Protein AF-Q3ABH9-F1 (afdb_monomer)

pLDDT: mean 71.71, std 17.4, range [35.56, 92.81]

Solvent-accessible surface area (backbone atoms only — not comparable to full-atom values): 7771 Å² total; per-residue (Å²): 144,70,66,67,69,53,47,53,49,52,50,47,52,60,65,62,46,85,65,63,82,55,58,74,84,69,87,65,59,73,66,57,55,52,53,52,19,50,51,41,14,66,69,66,74,42,55,60,69,55,21,46,50,24,62,64,67,59,48,64,87,87,68,69,80,77,79,84,77,52,72,66,60,52,51,50,55,47,43,41,40,73,73,68,64,48,51,57,59,58,54,13,61,78,71,74,48,53,42,66,62,51,52,53,50,51,51,51,50,54,55,54,52,52,52,56,49,55,61,55,63,75,66,59,82,70,85,79,129

Foldseek 3Di:
DPLPVVLVVVVVVVVVPPPPQQPVPPDDDPVVLQVQLVVCCVSVVHDSVLSSVCSRRVADRVDDDPPPQDVVNLVVLVCCCPVVVDQLVVNCVVVVHDSVV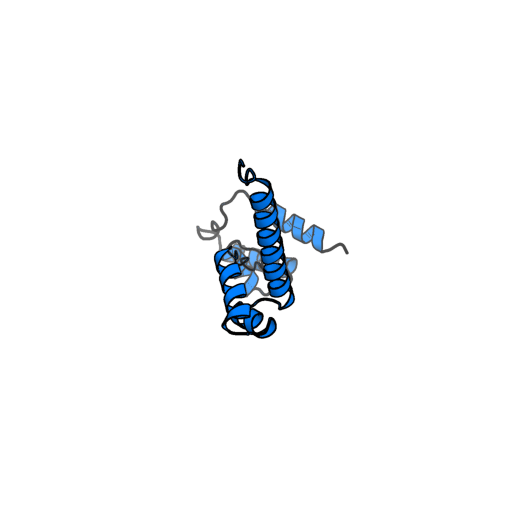NVVSNVVVVVVVVVVVVVVVVPDDPDDD

Sequence (129 aa):
MAKAGLIDKCFDCIKADRRPRGAYHMGTDPLMENYLALAVSILANASPELAFEYLDKGKPIGWRKRKDITEEDVLDMVKLKNEHRLTYKQIAEIYGMSKDAIRHRIQRYSKRIWRRQDDKAAGQPGPTA

Structure (mmCIF, N/CA/C/O backbone):
data_AF-Q3ABH9-F1
#
_entry.id   AF-Q3ABH9-F1
#
loop_
_atom_site.group_PDB
_atom_site.id
_atom_site.type_symbol
_atom_site.label_atom_id
_atom_site.label_alt_id
_atom_site.label_comp_id
_atom_site.label_asym_id
_atom_site.label_entity_id
_atom_site.label_seq_id
_atom_site.pdbx_PDB_ins_code
_atom_site.Cartn_x
_atom_site.Cartn_y
_atom_site.Cartn_z
_atom_site.occupancy
_atom_site.B_iso_or_equiv
_atom_site.auth_seq_id
_atom_site.auth_comp_id
_atom_site.auth_asym_id
_atom_site.auth_atom_id
_atom_site.pdbx_PDB_model_num
ATOM 1 N N . MET A 1 1 ? 22.950 16.766 -3.065 1.00 38.12 1 MET A N 1
ATOM 2 C CA . MET A 1 1 ? 21.519 16.480 -3.309 1.00 38.12 1 MET A CA 1
ATOM 3 C C . MET A 1 1 ? 21.089 16.945 -4.710 1.00 38.12 1 MET A C 1
ATOM 5 O O . MET A 1 1 ? 20.229 17.801 -4.827 1.00 38.12 1 MET A O 1
ATOM 9 N N . ALA A 1 2 ? 21.689 16.408 -5.783 1.00 38.66 2 ALA A N 1
ATOM 10 C CA . ALA A 1 2 ? 21.443 16.877 -7.162 1.00 38.66 2 ALA A CA 1
ATOM 11 C C . ALA A 1 2 ? 20.998 15.773 -8.148 1.00 38.66 2 ALA A C 1
ATOM 13 O O . ALA A 1 2 ? 20.676 16.071 -9.291 1.00 38.66 2 ALA A O 1
ATOM 14 N N . LYS A 1 3 ? 20.956 14.498 -7.723 1.00 37.31 3 LYS A N 1
ATOM 15 C CA . LYS A 1 3 ? 20.619 13.363 -8.605 1.00 37.31 3 LYS A CA 1
ATOM 16 C C . LYS A 1 3 ? 19.111 13.145 -8.801 1.00 37.31 3 LYS A C 1
ATOM 18 O O . LYS A 1 3 ? 18.716 12.702 -9.869 1.00 37.31 3 LYS A O 1
ATOM 23 N N . ALA A 1 4 ? 18.275 13.500 -7.820 1.00 40.72 4 ALA A N 1
ATOM 24 C CA . ALA A 1 4 ? 16.825 13.279 -7.898 1.00 40.72 4 ALA A CA 1
ATOM 25 C C . ALA A 1 4 ? 16.162 14.102 -9.022 1.00 40.72 4 ALA A C 1
ATOM 27 O O . ALA A 1 4 ? 15.422 13.561 -9.833 1.00 40.72 4 ALA A O 1
ATOM 28 N N . GLY A 1 5 ? 16.527 15.382 -9.157 1.00 35.56 5 GLY A N 1
ATOM 29 C CA . GLY A 1 5 ? 15.900 16.281 -10.135 1.00 35.56 5 GLY A CA 1
ATOM 30 C C . GLY A 1 5 ? 16.276 16.034 -11.602 1.00 35.56 5 GLY A C 1
ATOM 31 O O . GLY A 1 5 ? 15.575 16.517 -12.486 1.00 35.56 5 GLY A O 1
ATOM 32 N N . LEU A 1 6 ? 17.366 15.309 -11.886 1.00 42.41 6 LEU A N 1
ATOM 33 C CA . LEU A 1 6 ? 17.730 14.935 -13.260 1.00 42.41 6 LEU A CA 1
ATOM 34 C C . LEU A 1 6 ? 16.961 13.684 -13.708 1.00 42.41 6 LEU A C 1
ATOM 36 O O . LEU A 1 6 ? 16.484 13.621 -14.836 1.00 42.41 6 LEU A O 1
ATOM 40 N N . ILE A 1 7 ? 16.800 12.730 -12.787 1.00 49.38 7 ILE A N 1
ATOM 41 C CA . ILE A 1 7 ? 16.022 11.506 -12.988 1.00 49.38 7 ILE A CA 1
ATOM 42 C C . ILE A 1 7 ? 14.553 11.868 -13.224 1.00 49.38 7 ILE A C 1
ATOM 44 O O . ILE A 1 7 ? 13.979 11.419 -14.211 1.00 49.38 7 ILE A O 1
ATOM 48 N N . ASP A 1 8 ? 13.982 12.763 -12.411 1.00 45.62 8 ASP A N 1
ATOM 49 C CA . ASP A 1 8 ? 12.601 13.232 -12.582 1.00 45.62 8 ASP A CA 1
ATOM 50 C C . ASP A 1 8 ? 12.384 13.936 -13.931 1.00 45.62 8 ASP A C 1
ATOM 52 O O . ASP A 1 8 ? 11.386 13.678 -14.596 1.00 45.62 8 ASP A O 1
ATOM 56 N N . LYS A 1 9 ? 13.350 14.739 -14.405 1.00 46.22 9 LYS A N 1
ATOM 57 C CA . LYS A 1 9 ? 13.288 15.379 -15.732 1.00 46.22 9 LYS A CA 1
ATOM 58 C C . LYS A 1 9 ? 13.392 14.381 -16.883 1.00 46.22 9 LYS A C 1
ATOM 60 O O . LYS A 1 9 ? 12.687 14.534 -17.874 1.00 46.22 9 LYS A O 1
ATOM 65 N N . CYS A 1 10 ? 14.233 13.353 -16.770 1.00 47.84 10 CYS A N 1
ATOM 66 C CA . CYS A 1 10 ? 14.288 12.274 -17.759 1.00 47.84 10 CYS A CA 1
ATOM 67 C C . CYS A 1 10 ? 12.993 11.448 -17.758 1.00 47.84 10 CYS A C 1
ATOM 69 O O . CYS A 1 10 ? 12.470 11.145 -18.828 1.00 47.84 10 CYS A O 1
ATOM 71 N N . PHE A 1 11 ? 12.428 11.151 -16.582 1.00 51.16 11 PHE A N 1
ATOM 72 C CA . PHE A 1 11 ? 11.110 10.526 -16.463 1.00 51.16 11 PHE A CA 1
ATOM 73 C C . PHE A 1 11 ? 10.008 11.404 -17.050 1.00 51.16 11 PHE A C 1
ATOM 75 O O . PHE A 1 11 ? 9.104 10.879 -17.690 1.00 51.16 11 PHE A O 1
ATOM 82 N N . ASP A 1 12 ? 10.073 12.720 -16.867 1.00 49.50 12 ASP A N 1
ATOM 83 C CA . ASP A 1 12 ? 9.099 13.650 -17.425 1.00 49.50 12 ASP A CA 1
ATOM 84 C C . ASP A 1 12 ? 9.264 13.822 -18.939 1.00 49.50 12 ASP A C 1
ATOM 86 O O . ASP A 1 12 ? 8.254 13.924 -19.621 1.00 49.50 12 ASP A O 1
ATOM 90 N N . CYS A 1 13 ? 10.477 13.733 -19.498 1.00 45.09 13 CYS A N 1
ATOM 91 C CA . CYS A 1 13 ? 10.692 13.635 -20.948 1.00 45.09 13 CYS A CA 1
ATOM 92 C C . CYS A 1 13 ? 10.148 12.319 -21.529 1.00 45.09 13 CYS A C 1
ATOM 94 O O . CYS A 1 13 ? 9.513 12.338 -22.579 1.00 45.09 13 CYS A O 1
ATOM 96 N N . ILE A 1 14 ? 10.325 11.190 -20.830 1.00 53.75 14 ILE A N 1
ATOM 97 C CA . ILE A 1 14 ? 9.724 9.899 -21.212 1.00 53.75 14 ILE A CA 1
ATOM 98 C C . ILE A 1 14 ? 8.190 9.952 -21.089 1.00 53.75 14 ILE A C 1
ATOM 100 O O . ILE A 1 14 ? 7.487 9.407 -21.930 1.00 53.75 14 ILE A O 1
ATOM 104 N N . LYS A 1 15 ? 7.640 10.637 -20.076 1.00 48.56 15 LYS A N 1
ATOM 105 C CA . LYS A 1 15 ? 6.188 10.876 -19.942 1.00 48.56 15 LYS A CA 1
ATOM 106 C C . LYS A 1 15 ? 5.643 11.898 -20.946 1.00 48.56 15 LYS A C 1
ATOM 108 O O . LYS A 1 15 ? 4.447 11.862 -21.225 1.00 48.56 15 LYS A O 1
ATOM 113 N N . ALA A 1 16 ? 6.469 12.843 -21.403 1.00 45.31 16 ALA A N 1
ATOM 114 C CA . ALA A 1 16 ? 6.115 13.865 -22.385 1.00 45.31 16 ALA A CA 1
ATOM 115 C C . ALA A 1 16 ? 6.109 13.313 -23.815 1.00 45.31 16 ALA A C 1
ATOM 117 O O . ALA A 1 16 ? 5.490 13.930 -24.687 1.00 45.31 16 ALA A O 1
ATOM 118 N N . ASP A 1 17 ? 6.727 12.147 -24.051 1.00 44.78 17 ASP A N 1
ATOM 119 C CA . ASP A 1 17 ? 6.447 11.360 -25.245 1.00 44.78 17 ASP A CA 1
ATOM 120 C C . ASP A 1 17 ? 4.957 10.983 -25.217 1.00 44.78 17 ASP A C 1
ATOM 122 O O . ASP A 1 17 ? 4.495 10.184 -24.404 1.00 44.78 17 ASP A O 1
ATOM 126 N N . ARG A 1 18 ? 4.164 11.619 -26.088 1.00 47.81 18 ARG A N 1
ATOM 127 C CA . ARG A 1 18 ? 2.709 11.409 -26.207 1.00 47.81 18 ARG A CA 1
ATOM 128 C C . ARG A 1 18 ? 2.354 10.043 -26.808 1.00 47.81 18 ARG A C 1
ATOM 130 O O . ARG A 1 18 ? 1.195 9.817 -27.158 1.00 47.81 18 ARG A O 1
ATOM 137 N N . ARG A 1 19 ? 3.322 9.137 -26.962 1.00 49.69 19 ARG A N 1
ATOM 138 C CA . ARG A 1 19 ? 3.058 7.774 -27.412 1.00 49.69 19 ARG A CA 1
ATOM 139 C C . ARG A 1 19 ? 2.361 6.978 -26.302 1.00 49.69 19 ARG A C 1
ATOM 141 O O . 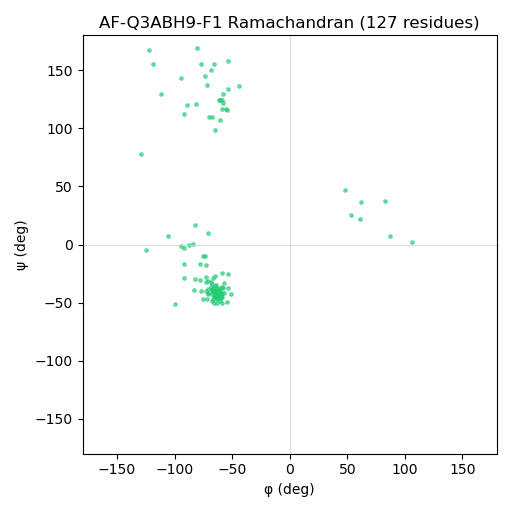ARG A 1 19 ? 2.709 7.116 -25.129 1.00 49.69 19 ARG A O 1
ATOM 148 N N . PRO A 1 20 ? 1.336 6.177 -26.637 1.00 42.72 20 PRO A N 1
ATOM 149 C CA . PRO A 1 20 ? 0.590 5.433 -25.635 1.00 42.72 20 PRO A CA 1
ATOM 150 C C . PRO A 1 20 ? 1.533 4.526 -24.836 1.00 42.72 20 PRO A C 1
ATOM 152 O O . PRO A 1 20 ? 2.326 3.777 -25.403 1.00 42.72 20 PRO A O 1
ATOM 155 N N . ARG A 1 21 ? 1.452 4.596 -23.502 1.00 49.31 21 ARG A N 1
ATOM 156 C CA . ARG A 1 21 ? 2.185 3.689 -22.608 1.00 49.31 21 ARG A CA 1
ATOM 157 C C . ARG A 1 21 ? 1.752 2.253 -22.927 1.00 49.31 21 ARG A C 1
ATOM 159 O O . ARG A 1 21 ? 0.571 1.945 -22.793 1.00 49.31 21 ARG A O 1
ATOM 166 N N . GLY A 1 22 ? 2.693 1.428 -23.390 1.00 46.75 22 GLY A N 1
ATOM 167 C CA . GLY A 1 22 ? 2.439 0.089 -23.945 1.00 46.75 22 GLY A CA 1
ATOM 168 C C . GLY A 1 22 ? 2.568 -0.026 -25.474 1.00 46.75 22 GLY A C 1
ATOM 169 O O . GLY A 1 22 ? 2.351 -1.103 -26.016 1.00 46.75 22 GLY A O 1
ATOM 170 N N . ALA A 1 23 ? 2.934 1.045 -26.190 1.00 46.38 23 ALA A N 1
ATOM 171 C CA . ALA A 1 23 ? 3.061 1.040 -27.654 1.00 46.38 23 ALA A CA 1
ATOM 172 C C . ALA A 1 23 ? 4.403 0.518 -28.204 1.00 46.38 23 ALA A C 1
ATOM 174 O O . ALA A 1 23 ? 4.577 0.492 -29.419 1.00 46.38 23 ALA A O 1
ATOM 175 N N . TYR A 1 24 ? 5.347 0.100 -27.355 1.00 52.16 24 TYR A N 1
ATOM 176 C CA . TYR A 1 24 ? 6.594 -0.521 -27.828 1.00 52.16 24 TYR A CA 1
ATOM 177 C C . TYR A 1 24 ? 6.387 -1.968 -28.305 1.00 52.16 24 TYR A C 1
ATOM 179 O O . TYR A 1 24 ? 7.237 -2.512 -28.989 1.00 52.16 24 TYR A O 1
ATOM 187 N N . HIS A 1 25 ? 5.212 -2.562 -28.063 1.00 48.25 25 HIS A N 1
ATOM 188 C CA . HIS A 1 25 ? 4.880 -3.902 -28.559 1.00 48.25 25 HIS A CA 1
ATOM 189 C C . HIS A 1 25 ? 4.373 -3.940 -30.018 1.00 48.25 25 HIS A C 1
ATOM 191 O O . HIS A 1 25 ? 3.768 -4.916 -30.449 1.00 48.25 25 HIS A O 1
ATOM 197 N N . MET A 1 26 ? 4.589 -2.886 -30.808 1.00 47.25 26 MET A N 1
ATOM 198 C CA . MET A 1 26 ? 4.241 -2.875 -32.233 1.00 47.25 26 MET A CA 1
ATOM 199 C C . MET A 1 26 ? 5.447 -2.421 -33.061 1.00 47.25 26 MET A C 1
ATOM 201 O O . MET A 1 26 ? 5.517 -1.282 -33.512 1.00 47.25 26 MET A O 1
ATOM 205 N N . GLY A 1 27 ? 6.397 -3.341 -33.260 1.00 53.09 27 GLY A N 1
ATOM 206 C CA . GLY A 1 27 ? 7.356 -3.281 -34.368 1.00 53.09 27 GLY A CA 1
ATOM 207 C C . GLY A 1 27 ? 8.588 -2.391 -34.184 1.00 53.09 27 GLY A C 1
ATOM 208 O O . GLY A 1 27 ? 9.012 -1.768 -35.154 1.00 53.09 27 GLY A O 1
ATOM 209 N N . THR A 1 28 ? 9.181 -2.322 -32.991 1.00 55.69 28 THR A N 1
ATOM 210 C CA . THR A 1 28 ? 10.530 -1.750 -32.821 1.00 55.69 28 THR A CA 1
ATOM 211 C C . THR A 1 28 ? 11.609 -2.827 -32.847 1.00 55.69 28 THR A C 1
ATOM 213 O O . THR A 1 28 ? 11.406 -3.928 -32.345 1.00 55.69 28 THR A O 1
ATOM 216 N N . ASP A 1 29 ? 12.761 -2.507 -33.443 1.00 67.69 29 ASP A N 1
ATOM 217 C CA . ASP A 1 29 ? 13.923 -3.396 -33.483 1.00 67.69 29 ASP A CA 1
ATOM 218 C C . ASP A 1 29 ? 14.306 -3.856 -32.060 1.00 67.69 29 ASP A C 1
ATOM 220 O O . ASP A 1 29 ? 14.457 -2.998 -31.182 1.00 67.69 29 ASP A O 1
ATOM 224 N N . PRO A 1 30 ? 14.566 -5.159 -31.820 1.00 73.75 30 PRO A N 1
ATOM 225 C CA . PRO A 1 30 ? 14.981 -5.685 -30.507 1.00 73.75 30 PRO A CA 1
ATOM 226 C C . PRO A 1 30 ? 16.199 -4.957 -29.919 1.00 73.75 30 PRO A C 1
ATOM 228 O O . PRO A 1 30 ? 16.417 -4.892 -28.710 1.00 73.75 30 PRO A O 1
ATOM 231 N N . LEU A 1 31 ? 17.014 -4.375 -30.799 1.00 79.69 31 LEU A N 1
ATOM 232 C CA . LEU A 1 31 ? 18.170 -3.574 -30.438 1.00 79.69 31 LEU A CA 1
ATOM 233 C C . LEU A 1 31 ? 17.777 -2.276 -29.711 1.00 79.69 31 LEU A C 1
ATOM 235 O O . LEU A 1 31 ? 18.435 -1.896 -28.745 1.00 79.69 31 LEU A O 1
ATOM 239 N N . MET A 1 32 ? 16.701 -1.613 -30.143 1.00 79.69 32 MET A N 1
ATOM 240 C CA . MET A 1 32 ? 16.206 -0.386 -29.516 1.00 79.69 32 MET A CA 1
ATOM 241 C C . MET A 1 32 ? 15.715 -0.659 -28.092 1.00 79.69 32 MET A C 1
ATOM 243 O O . MET A 1 32 ? 16.037 0.097 -27.178 1.00 79.69 32 MET A O 1
ATOM 247 N N . GLU A 1 33 ? 14.994 -1.762 -27.886 1.00 78.06 33 GLU A N 1
ATOM 248 C CA . GLU A 1 33 ? 14.515 -2.181 -26.564 1.00 78.06 33 GLU A CA 1
ATOM 249 C C . GLU A 1 33 ? 15.679 -2.423 -25.598 1.00 78.06 33 GLU A C 1
ATOM 251 O O . GLU A 1 33 ? 15.651 -1.940 -24.468 1.00 78.06 33 GLU A O 1
ATOM 256 N N . ASN A 1 34 ? 16.751 -3.065 -26.069 1.00 86.00 34 ASN A N 1
ATOM 257 C CA . ASN A 1 34 ? 17.960 -3.287 -25.276 1.00 86.00 34 ASN A CA 1
ATOM 258 C C . ASN A 1 34 ? 18.661 -1.975 -24.888 1.00 86.00 34 ASN A C 1
ATOM 260 O O . ASN A 1 34 ? 19.076 -1.814 -23.738 1.00 86.00 34 ASN A O 1
ATOM 264 N N . TYR A 1 35 ? 18.779 -1.017 -25.815 1.00 86.81 35 TYR A N 1
ATOM 265 C CA . TYR A 1 35 ? 19.365 0.295 -25.514 1.00 86.81 35 TYR A CA 1
ATOM 266 C C . TYR A 1 35 ? 18.504 1.107 -24.541 1.00 86.81 35 TYR A C 1
ATOM 268 O O . TYR A 1 35 ? 19.042 1.756 -23.641 1.00 86.81 35 TYR A O 1
ATOM 276 N N . LEU A 1 36 ? 17.177 1.050 -24.682 1.00 82.31 36 LEU A N 1
ATOM 277 C CA . LEU A 1 36 ? 16.245 1.692 -23.756 1.00 82.31 36 LEU A CA 1
ATOM 278 C C . LEU A 1 36 ? 16.311 1.052 -22.366 1.00 82.31 36 LEU A C 1
ATOM 280 O O . LEU A 1 36 ? 16.386 1.776 -21.374 1.00 82.31 36 LEU A O 1
ATOM 284 N N . ALA A 1 37 ? 16.348 -0.279 -22.282 1.00 85.12 37 ALA A N 1
ATOM 285 C CA . ALA A 1 37 ? 16.479 -0.998 -21.020 1.00 85.12 37 ALA A CA 1
ATOM 286 C C . ALA A 1 37 ? 17.799 -0.643 -20.326 1.00 85.12 37 ALA A C 1
ATOM 288 O O . ALA A 1 37 ? 17.802 -0.314 -19.142 1.00 85.12 37 ALA A O 1
ATOM 289 N N . LEU A 1 38 ? 18.905 -0.588 -21.077 1.00 85.31 38 LEU A N 1
ATOM 290 C CA . LEU A 1 38 ? 20.204 -0.155 -20.562 1.00 85.31 38 LEU A CA 1
ATOM 291 C C . LEU A 1 38 ? 20.163 1.284 -20.027 1.00 85.31 38 LEU A C 1
ATOM 293 O O . LEU A 1 38 ? 20.648 1.548 -18.924 1.00 85.31 38 LEU A O 1
ATOM 297 N N . ALA A 1 39 ? 19.565 2.216 -20.773 1.00 84.25 39 ALA A N 1
ATOM 298 C CA . ALA A 1 39 ? 19.418 3.600 -20.331 1.00 84.25 39 ALA A CA 1
ATOM 299 C C . ALA A 1 39 ? 18.592 3.694 -19.038 1.00 84.25 39 ALA A C 1
ATOM 301 O O . ALA A 1 39 ? 18.984 4.393 -18.102 1.00 84.25 39 ALA A O 1
ATOM 302 N N . VAL A 1 40 ? 17.486 2.949 -18.947 1.00 82.44 40 VAL A N 1
ATOM 303 C CA . VAL A 1 40 ? 16.647 2.878 -17.742 1.00 82.44 40 VAL A CA 1
ATOM 304 C C . VAL A 1 40 ? 17.417 2.267 -16.569 1.00 82.44 40 VAL A C 1
ATOM 306 O O . VAL A 1 40 ? 17.369 2.826 -15.476 1.00 82.44 40 VAL A O 1
ATOM 309 N N . SER A 1 41 ? 18.179 1.190 -16.772 1.00 83.62 41 SER A N 1
ATOM 310 C CA . SER A 1 41 ? 19.010 0.576 -15.728 1.00 83.62 41 SER A CA 1
ATOM 311 C C . SER A 1 41 ? 20.049 1.541 -15.163 1.00 83.62 41 SER A C 1
ATOM 313 O O . SER A 1 41 ? 20.195 1.633 -13.944 1.00 83.62 41 SER A O 1
ATOM 315 N N . ILE A 1 42 ? 20.727 2.306 -16.024 1.00 84.06 42 ILE A N 1
ATOM 316 C CA . ILE A 1 42 ? 21.727 3.301 -15.607 1.00 84.06 42 ILE A CA 1
ATOM 317 C C . ILE A 1 42 ? 21.063 4.454 -14.846 1.00 84.06 42 ILE A C 1
ATOM 319 O O . ILE A 1 42 ? 21.540 4.859 -13.785 1.00 84.06 42 ILE A O 1
ATOM 323 N N . LEU A 1 43 ? 19.957 4.988 -15.369 1.00 81.75 43 LEU A N 1
ATOM 324 C CA . LEU A 1 43 ? 19.292 6.159 -14.795 1.00 81.75 43 LEU A CA 1
ATOM 325 C C . LEU A 1 43 ? 18.549 5.839 -13.492 1.00 81.75 43 LEU A C 1
ATOM 327 O O . LEU A 1 43 ? 18.581 6.636 -12.555 1.00 81.75 43 LEU A O 1
ATOM 331 N N . ALA A 1 44 ? 17.891 4.682 -13.419 1.00 73.25 44 ALA A N 1
ATOM 332 C CA . ALA A 1 44 ? 17.114 4.247 -12.260 1.00 73.25 44 ALA A CA 1
ATOM 333 C C . ALA A 1 44 ? 17.930 3.414 -11.258 1.00 73.25 44 ALA A C 1
ATOM 335 O O . ALA A 1 44 ? 17.397 3.046 -10.211 1.00 73.25 44 ALA A O 1
ATOM 336 N N . ASN A 1 45 ? 19.201 3.117 -11.563 1.00 78.38 45 ASN A N 1
ATOM 337 C CA . ASN A 1 45 ? 20.049 2.199 -10.798 1.00 78.38 45 ASN A CA 1
ATOM 338 C C . ASN A 1 45 ? 19.320 0.874 -10.492 1.00 78.38 45 ASN A C 1
ATOM 340 O O . ASN A 1 45 ? 19.270 0.415 -9.348 1.00 78.38 45 ASN A O 1
ATOM 344 N N . ALA A 1 46 ? 18.690 0.315 -11.524 1.00 76.50 46 ALA A N 1
ATOM 345 C CA . ALA A 1 46 ? 17.848 -0.872 -11.457 1.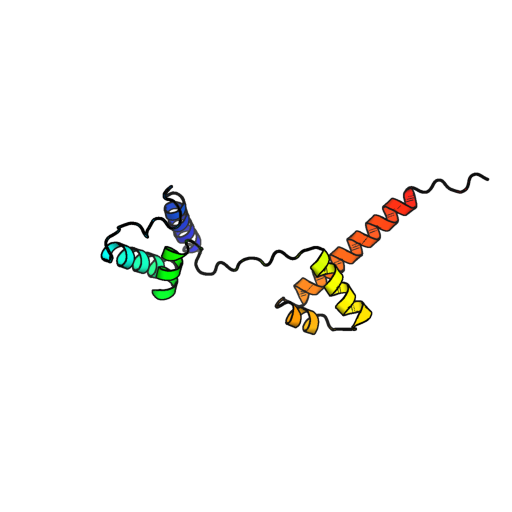00 76.50 46 ALA A CA 1
ATOM 346 C C . ALA A 1 46 ? 18.429 -1.987 -12.330 1.00 76.50 46 ALA A C 1
ATOM 348 O O . ALA A 1 46 ? 19.149 -1.718 -13.294 1.00 76.50 46 ALA A O 1
ATOM 349 N N . SER A 1 47 ? 18.110 -3.240 -12.006 1.00 84.94 47 SER A N 1
ATOM 350 C CA . SER A 1 47 ? 18.570 -4.374 -12.806 1.00 84.94 47 SER A CA 1
ATOM 351 C C . SER A 1 47 ? 17.947 -4.352 -14.215 1.00 84.94 47 SER A C 1
ATOM 353 O O . SER A 1 47 ? 16.881 -3.750 -14.397 1.00 84.94 47 SER A O 1
ATOM 355 N N . PRO A 1 48 ? 18.591 -4.968 -15.222 1.00 80.81 48 PRO A N 1
ATOM 356 C CA . PRO A 1 48 ? 18.049 -5.044 -16.579 1.00 80.81 48 PRO A CA 1
ATOM 357 C C . PRO A 1 48 ? 16.634 -5.629 -16.619 1.00 80.81 48 PRO A C 1
ATOM 359 O O . PRO A 1 48 ? 15.781 -5.128 -17.341 1.00 80.81 48 PRO A O 1
ATOM 362 N N . GLU A 1 49 ? 16.340 -6.621 -15.779 1.00 83.25 49 GLU A N 1
ATOM 363 C CA . GLU A 1 49 ? 15.026 -7.270 -15.699 1.00 83.25 49 GLU A CA 1
ATOM 364 C C . GLU A 1 49 ? 13.936 -6.287 -15.250 1.00 83.25 49 GLU A C 1
ATOM 366 O O . GLU A 1 49 ? 12.852 -6.253 -15.830 1.00 83.25 49 GLU A O 1
ATOM 371 N N . LEU A 1 50 ? 14.237 -5.434 -14.262 1.00 80.12 50 LEU A N 1
ATOM 372 C CA . LEU A 1 50 ? 13.329 -4.374 -13.811 1.00 80.12 50 LEU A CA 1
ATOM 373 C C . LEU A 1 50 ? 13.145 -3.280 -14.869 1.00 80.12 50 LEU A C 1
ATOM 375 O O . LEU A 1 50 ? 12.079 -2.667 -14.941 1.00 80.12 50 LEU A O 1
ATOM 379 N N . ALA A 1 51 ? 14.175 -3.015 -15.674 1.00 82.06 51 ALA A N 1
ATOM 380 C CA . ALA A 1 51 ? 14.103 -2.061 -16.772 1.00 82.06 51 ALA A CA 1
ATOM 381 C C . ALA A 1 51 ? 13.228 -2.581 -17.923 1.00 82.06 51 ALA A C 1
ATOM 383 O O . ALA A 1 51 ? 12.382 -1.835 -18.414 1.00 82.06 51 ALA A O 1
ATOM 384 N N . PHE A 1 52 ? 13.356 -3.857 -18.297 1.00 82.88 52 PHE A N 1
ATOM 385 C CA . PHE A 1 52 ? 12.453 -4.497 -19.259 1.00 82.88 52 PHE A CA 1
ATOM 386 C C . PHE A 1 52 ? 11.012 -4.523 -18.741 1.00 82.88 52 PHE A C 1
ATOM 388 O O . PHE A 1 52 ? 10.101 -4.075 -19.429 1.00 82.88 52 PHE A O 1
ATOM 395 N N . GLU A 1 53 ? 10.804 -4.913 -17.480 1.00 81.75 53 GLU A N 1
ATOM 396 C CA . GLU A 1 53 ? 9.476 -4.894 -16.860 1.00 81.75 53 GLU A CA 1
ATOM 397 C C . GLU A 1 53 ? 8.855 -3.482 -16.851 1.00 81.75 53 GLU A C 1
ATOM 399 O O . GLU A 1 53 ? 7.644 -3.320 -17.032 1.00 81.75 53 GLU A O 1
ATOM 404 N N . TYR A 1 54 ? 9.676 -2.446 -16.650 1.00 78.94 54 TYR A N 1
ATOM 405 C CA . TYR A 1 54 ? 9.254 -1.049 -16.727 1.00 78.94 54 TYR A CA 1
ATOM 406 C C . TYR A 1 54 ? 8.800 -0.660 -18.138 1.00 78.94 54 TYR A C 1
ATOM 408 O O . TYR A 1 54 ? 7.756 -0.015 -18.277 1.00 78.94 54 TYR A O 1
ATOM 416 N N . LEU A 1 55 ? 9.561 -1.047 -19.165 1.00 78.50 55 LEU A N 1
ATOM 417 C CA . LEU A 1 55 ? 9.235 -0.778 -20.567 1.00 78.50 55 LEU A CA 1
ATOM 418 C C . LEU A 1 55 ? 7.947 -1.497 -20.993 1.00 78.50 55 LEU A C 1
ATOM 420 O O . LEU A 1 55 ? 7.094 -0.873 -21.627 1.00 78.50 55 LEU A O 1
ATOM 424 N N . ASP A 1 56 ? 7.752 -2.739 -20.545 1.00 77.25 56 ASP A N 1
ATOM 425 C CA . ASP A 1 56 ? 6.550 -3.534 -20.817 1.00 77.25 56 ASP A CA 1
ATOM 426 C C . ASP A 1 56 ? 5.303 -2.967 -20.127 1.00 77.25 56 ASP A C 1
ATOM 428 O O . ASP A 1 56 ? 4.235 -2.824 -20.725 1.00 77.25 56 ASP A O 1
ATOM 432 N N . LYS A 1 57 ? 5.409 -2.655 -18.828 1.00 71.81 57 LYS A N 1
ATOM 433 C CA . LYS A 1 57 ? 4.248 -2.296 -17.993 1.00 71.81 57 LYS A CA 1
ATOM 434 C C . LYS A 1 57 ? 3.970 -0.795 -17.950 1.00 71.81 57 LYS A C 1
ATOM 436 O O . LYS A 1 57 ? 2.896 -0.399 -17.489 1.00 71.81 57 LYS A O 1
ATOM 441 N N . GLY A 1 58 ? 4.927 0.047 -18.346 1.00 69.62 58 GLY A N 1
ATOM 442 C CA . GLY A 1 58 ? 4.833 1.511 -18.307 1.00 69.62 58 GLY A CA 1
ATOM 443 C C . GLY A 1 58 ? 4.634 2.099 -16.901 1.00 69.62 58 GLY A C 1
ATOM 444 O O . GLY A 1 58 ? 4.095 3.203 -16.756 1.00 69.62 58 GLY A O 1
ATOM 445 N N . LYS A 1 59 ? 5.002 1.354 -15.849 1.00 65.69 59 LYS A N 1
ATOM 446 C CA . LYS A 1 59 ? 4.811 1.726 -14.436 1.00 65.69 59 LYS A CA 1
ATOM 447 C C . LYS A 1 59 ? 6.162 1.988 -13.784 1.00 65.69 59 LYS A C 1
ATOM 449 O O . LYS A 1 59 ? 6.984 1.089 -13.861 1.00 65.69 59 LYS A O 1
ATOM 454 N N . PRO A 1 60 ? 6.371 3.129 -13.090 1.00 65.19 60 PRO A N 1
ATOM 455 C CA . PRO A 1 60 ? 7.630 3.466 -12.415 1.00 65.19 60 PRO A CA 1
ATOM 456 C C . PRO A 1 60 ? 8.232 2.301 -11.634 1.00 65.19 60 PRO A C 1
ATOM 458 O O . PRO A 1 60 ? 7.520 1.604 -10.910 1.00 65.19 60 PRO A O 1
ATOM 461 N N . ILE A 1 61 ? 9.549 2.124 -11.751 1.00 61.31 61 ILE A N 1
ATOM 462 C CA . ILE A 1 61 ? 10.299 1.146 -10.959 1.00 61.31 61 ILE A CA 1
ATOM 463 C C . ILE A 1 61 ? 10.079 1.481 -9.477 1.00 61.31 61 ILE A C 1
ATOM 465 O O . ILE A 1 61 ? 10.309 2.608 -9.040 1.00 61.31 61 ILE A O 1
ATOM 469 N N . GLY A 1 62 ? 9.549 0.523 -8.712 1.00 59.53 62 GLY A N 1
ATOM 470 C CA . GLY A 1 62 ? 9.157 0.730 -7.313 1.00 59.53 62 GLY A CA 1
ATOM 471 C C . GLY A 1 62 ? 7.736 1.273 -7.097 1.00 59.53 62 GLY A C 1
ATOM 472 O O . GLY A 1 62 ? 7.360 1.556 -5.956 1.00 59.53 62 GLY A O 1
ATOM 473 N N . TRP A 1 63 ? 6.909 1.385 -8.144 1.00 52.25 63 TRP A N 1
ATOM 474 C CA . TRP A 1 63 ? 5.496 1.739 -8.012 1.00 52.25 63 TRP A CA 1
ATOM 475 C C . TRP A 1 63 ? 4.737 0.647 -7.251 1.00 52.25 63 TRP A C 1
ATOM 477 O O . TRP A 1 63 ? 4.317 -0.370 -7.803 1.00 52.25 63 TRP A O 1
ATOM 487 N N . ARG A 1 64 ? 4.520 0.870 -5.954 1.00 58.06 64 ARG A N 1
ATOM 488 C CA . ARG A 1 64 ? 3.545 0.099 -5.185 1.00 58.06 64 ARG A CA 1
ATOM 489 C C . ARG A 1 64 ? 2.166 0.683 -5.454 1.00 58.06 64 ARG A C 1
ATOM 491 O O . ARG A 1 64 ? 1.925 1.854 -5.152 1.00 58.06 64 ARG A O 1
ATOM 498 N N . LYS A 1 65 ? 1.250 -0.136 -5.982 1.00 58.53 65 LYS A N 1
ATOM 499 C CA . LYS A 1 65 ? -0.175 0.213 -6.017 1.00 58.53 65 LYS A CA 1
ATOM 500 C C . LYS A 1 65 ? -0.578 0.529 -4.578 1.00 58.53 65 LYS A C 1
ATOM 502 O O . LYS A 1 65 ? -0.469 -0.333 -3.704 1.00 58.53 65 LYS A O 1
ATOM 507 N N . ARG A 1 66 ? -0.972 1.776 -4.307 1.00 60.81 66 ARG A N 1
ATOM 508 C CA . ARG A 1 66 ? -1.552 2.100 -3.004 1.00 60.81 66 ARG A CA 1
ATOM 509 C C . ARG A 1 66 ? -2.802 1.234 -2.879 1.00 60.81 66 ARG A C 1
ATOM 511 O O . ARG A 1 66 ? -3.625 1.218 -3.789 1.00 60.81 66 ARG A O 1
ATOM 518 N N . LYS A 1 67 ? -2.891 0.443 -1.810 1.00 67.19 67 LYS A N 1
ATOM 519 C CA . LYS A 1 67 ? -4.140 -0.237 -1.479 1.00 67.19 67 LYS A CA 1
ATOM 520 C C . LYS A 1 67 ? -5.089 0.864 -1.021 1.00 67.19 67 LYS A C 1
ATOM 522 O O . LYS A 1 67 ? -4.834 1.485 0.013 1.00 67.19 67 LYS A O 1
ATOM 527 N N . ASP A 1 68 ? -6.099 1.154 -1.830 1.00 74.06 68 ASP A N 1
ATOM 528 C CA . ASP A 1 68 ? -7.162 2.071 -1.444 1.00 74.06 68 ASP A CA 1
ATOM 529 C C . ASP A 1 68 ? -7.945 1.388 -0.323 1.00 74.06 68 ASP A C 1
ATOM 531 O O . ASP A 1 68 ? -8.547 0.336 -0.517 1.00 74.06 68 ASP A O 1
ATOM 535 N N . ILE A 1 69 ? -7.805 1.925 0.888 1.00 79.56 69 ILE A N 1
ATOM 536 C CA . ILE A 1 69 ? -8.463 1.408 2.087 1.00 79.56 69 ILE A CA 1
ATOM 537 C C . ILE A 1 69 ? -9.802 2.118 2.181 1.00 79.56 69 ILE A C 1
ATOM 539 O O . ILE A 1 69 ? -9.849 3.349 2.262 1.00 79.56 69 ILE A O 1
ATOM 543 N N . THR A 1 70 ? -10.864 1.330 2.154 1.00 86.69 70 THR A N 1
ATOM 544 C CA . THR A 1 70 ? -12.246 1.796 2.219 1.00 86.69 70 THR A CA 1
ATOM 545 C C . THR A 1 70 ? -12.654 2.103 3.660 1.00 86.69 70 THR A C 1
ATOM 547 O O . THR A 1 70 ? -11.940 1.797 4.619 1.00 86.69 70 THR A O 1
ATOM 550 N N . GLU A 1 71 ? -13.812 2.738 3.848 1.00 83.44 71 GLU A N 1
ATOM 551 C CA . GLU A 1 71 ? -14.352 2.937 5.198 1.00 83.44 71 GLU A CA 1
ATOM 552 C C . GLU A 1 71 ? -14.767 1.615 5.863 1.00 83.44 71 GLU A C 1
ATOM 554 O O . GLU A 1 71 ? -14.675 1.495 7.085 1.00 83.44 71 GLU A O 1
ATOM 559 N N . GLU A 1 72 ? -15.157 0.618 5.067 1.00 86.44 72 GLU A N 1
ATOM 560 C CA . GLU A 1 72 ? -15.502 -0.739 5.510 1.00 86.44 72 GLU A CA 1
ATOM 561 C C . GLU A 1 72 ? -14.287 -1.440 6.128 1.00 86.44 72 GLU A C 1
ATOM 563 O O . GLU A 1 72 ? -14.371 -1.955 7.242 1.00 86.44 72 GLU A O 1
ATOM 568 N N . ASP A 1 73 ? -13.117 -1.323 5.494 1.00 87.19 73 ASP A N 1
ATOM 569 C CA . ASP A 1 73 ? -11.858 -1.829 6.053 1.00 87.19 73 ASP A CA 1
ATOM 570 C C . ASP A 1 73 ? -11.553 -1.205 7.429 1.00 87.19 73 ASP A C 1
ATOM 572 O O . ASP A 1 73 ? -11.026 -1.857 8.332 1.00 87.19 73 ASP A O 1
ATOM 576 N N . VAL A 1 74 ? -11.874 0.081 7.617 1.00 89.06 74 VAL A N 1
ATOM 577 C CA . VAL A 1 74 ? -11.663 0.772 8.899 1.00 89.06 74 VAL A CA 1
ATOM 578 C C . VAL A 1 74 ? -12.650 0.283 9.959 1.00 89.06 74 VAL A C 1
ATOM 580 O O . VAL A 1 74 ? -12.258 0.129 11.118 1.00 89.06 74 VAL A O 1
ATOM 583 N N . LEU A 1 75 ? -13.903 0.013 9.585 1.00 90.06 75 LEU A N 1
ATOM 584 C CA . LEU A 1 75 ? -14.896 -0.590 10.477 1.00 90.06 75 LEU A CA 1
ATOM 585 C C . LEU A 1 75 ? -14.438 -1.964 10.961 1.00 90.06 75 LEU A C 1
ATOM 587 O O . LEU A 1 75 ? -14.480 -2.237 12.161 1.00 90.06 75 LEU A O 1
ATOM 591 N N . ASP A 1 76 ? -13.929 -2.794 10.061 1.00 91.62 76 ASP A N 1
ATOM 592 C CA . ASP A 1 76 ? -13.458 -4.125 10.421 1.00 91.62 76 ASP A CA 1
ATOM 593 C C . ASP A 1 76 ? -12.204 -4.072 11.305 1.00 91.62 76 ASP A C 1
ATOM 595 O O . ASP A 1 76 ? -12.102 -4.834 12.266 1.00 91.62 76 ASP A O 1
ATOM 599 N N . MET A 1 77 ? -11.301 -3.098 11.118 1.00 90.69 77 MET A N 1
ATOM 600 C CA . MET A 1 77 ? -10.205 -2.847 12.074 1.00 90.69 77 MET A CA 1
ATOM 601 C C . MET A 1 77 ? -10.717 -2.512 13.484 1.00 90.69 77 MET A C 1
ATOM 603 O O . MET A 1 77 ? -10.105 -2.916 14.477 1.00 90.69 77 MET A O 1
ATOM 607 N N . VAL A 1 78 ? -11.827 -1.773 13.591 1.00 89.12 78 VAL A N 1
ATOM 608 C CA . VAL A 1 78 ? -12.454 -1.437 14.879 1.00 89.12 78 VAL A CA 1
ATOM 609 C C . VAL A 1 78 ? -13.104 -2.672 15.506 1.00 89.12 78 VAL A C 1
ATOM 611 O O . VAL A 1 78 ? -12.917 -2.895 16.702 1.00 89.12 78 VAL A O 1
ATOM 614 N N . LYS A 1 79 ? -13.791 -3.514 14.724 1.00 91.12 79 LYS A N 1
ATOM 615 C CA . LYS A 1 79 ? -14.363 -4.782 15.212 1.00 91.12 79 LYS A CA 1
ATOM 616 C C . LYS A 1 79 ? -13.281 -5.744 15.689 1.00 91.12 79 LYS A C 1
ATOM 618 O O . LYS A 1 79 ? -13.338 -6.230 16.811 1.00 91.12 79 LYS A O 1
ATOM 623 N N . LEU A 1 80 ? -12.211 -5.933 14.917 1.00 90.25 80 LEU A N 1
ATOM 624 C CA . LEU A 1 80 ? -11.064 -6.758 15.321 1.00 90.25 80 LEU A CA 1
ATOM 625 C C . LEU A 1 80 ? -10.437 -6.276 16.638 1.00 90.25 80 LEU A C 1
ATOM 627 O O . LEU A 1 80 ? -9.965 -7.076 17.449 1.00 90.25 80 LEU A O 1
ATOM 631 N N . LYS A 1 81 ? -10.466 -4.962 16.882 1.00 87.31 81 LYS A N 1
ATOM 632 C CA . LYS A 1 81 ? -9.983 -4.372 18.128 1.00 87.31 81 LYS A CA 1
ATOM 633 C C . LYS A 1 81 ? -10.944 -4.595 19.301 1.00 87.31 81 LYS A C 1
ATOM 635 O O . LYS A 1 81 ? -10.499 -4.949 20.395 1.00 87.31 81 LYS A O 1
ATOM 640 N N . ASN A 1 82 ? -12.233 -4.354 19.087 1.00 86.12 82 ASN A N 1
ATOM 641 C CA . ASN A 1 82 ? -13.239 -4.283 20.146 1.00 86.12 82 ASN A CA 1
ATOM 642 C C . ASN A 1 82 ? -13.938 -5.615 20.430 1.00 86.12 82 ASN A C 1
ATOM 644 O O . ASN A 1 82 ? -14.353 -5.837 21.559 1.00 86.12 82 ASN A O 1
ATOM 648 N N . GLU A 1 83 ? -14.059 -6.498 19.452 1.00 89.19 83 GLU A N 1
ATOM 649 C CA . GLU A 1 83 ? -14.733 -7.793 19.591 1.00 89.19 83 GLU A CA 1
ATOM 650 C C . GLU A 1 83 ? -13.692 -8.893 19.800 1.00 89.19 83 GLU A C 1
ATOM 652 O O . GLU A 1 83 ? -13.719 -9.597 20.804 1.00 89.19 83 GLU A O 1
ATOM 657 N N . HIS A 1 84 ? -12.680 -8.953 18.930 1.00 84.56 84 HIS A N 1
ATOM 658 C CA . HIS A 1 84 ? -11.638 -9.985 18.981 1.00 84.56 84 HIS A CA 1
ATOM 659 C C . HIS A 1 84 ? -10.445 -9.640 19.887 1.00 84.56 84 HIS A C 1
ATOM 661 O O . HIS A 1 84 ? -9.514 -10.435 20.005 1.00 84.56 84 HIS A O 1
ATOM 667 N N . ARG A 1 85 ? -10.446 -8.457 20.526 1.00 89.81 85 ARG A N 1
ATOM 668 C CA . ARG A 1 85 ? -9.393 -7.982 21.453 1.00 89.81 85 ARG A CA 1
ATOM 669 C C . ARG A 1 85 ? -7.972 -8.037 20.867 1.00 89.81 85 ARG A C 1
ATOM 671 O O . ARG A 1 85 ? -6.993 -8.070 21.614 1.00 89.81 85 ARG A O 1
ATOM 678 N N . LEU A 1 86 ? -7.833 -7.979 19.542 1.00 90.19 86 LEU A N 1
ATOM 679 C CA . LEU A 1 86 ? -6.531 -8.067 18.890 1.00 90.19 86 LEU A CA 1
ATOM 680 C C . LEU A 1 86 ? -5.671 -6.830 19.179 1.00 90.19 86 LEU A C 1
ATOM 682 O O . LEU A 1 86 ? -6.132 -5.694 19.380 1.00 90.19 86 LEU A O 1
ATOM 686 N N . THR A 1 87 ? -4.361 -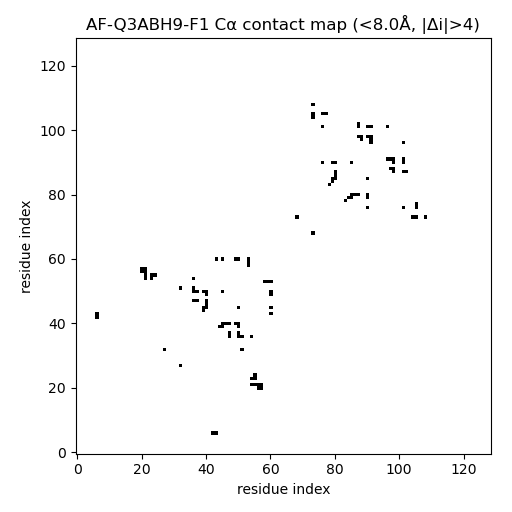7.044 19.200 1.00 91.94 87 THR A N 1
ATOM 687 C CA . THR A 1 87 ? -3.402 -5.948 19.318 1.00 91.94 87 THR A CA 1
ATOM 688 C C . THR A 1 87 ? -3.256 -5.218 17.985 1.00 91.94 87 THR A C 1
ATOM 690 O O . THR A 1 87 ? -3.440 -5.786 16.911 1.00 91.94 87 THR A O 1
ATOM 693 N N . TYR A 1 88 ? -2.845 -3.947 18.032 1.00 91.56 88 TYR A N 1
ATOM 694 C CA . TYR A 1 88 ? -2.567 -3.186 16.807 1.00 91.56 88 TYR A CA 1
ATOM 695 C C . TYR A 1 88 ? -1.477 -3.835 15.943 1.00 91.56 88 TYR A C 1
ATOM 697 O O . TYR A 1 88 ? -1.452 -3.601 14.742 1.00 91.56 88 TYR A O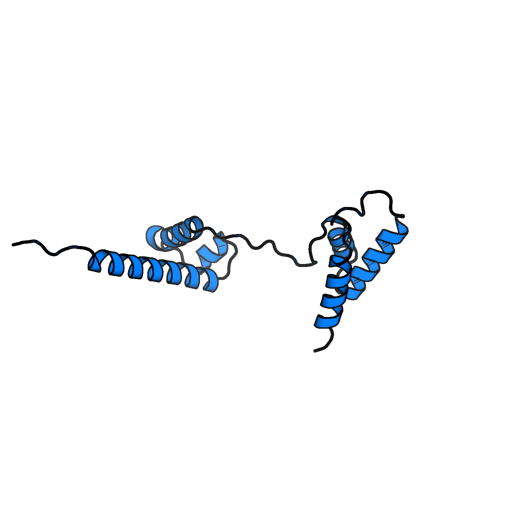 1
ATOM 705 N N . LYS A 1 89 ? -0.589 -4.636 16.551 1.00 91.31 89 LYS A N 1
ATOM 706 C CA . LYS A 1 89 ? 0.457 -5.384 15.848 1.00 91.31 89 LYS A CA 1
ATOM 707 C C . LYS A 1 89 ? -0.135 -6.548 15.042 1.00 91.31 89 LYS A C 1
ATOM 709 O O . LYS A 1 89 ? 0.155 -6.658 13.863 1.00 91.31 89 LYS A O 1
ATOM 714 N N . GLN A 1 90 ? -1.027 -7.332 15.641 1.00 90.31 90 GLN A N 1
ATOM 715 C CA . GLN A 1 90 ?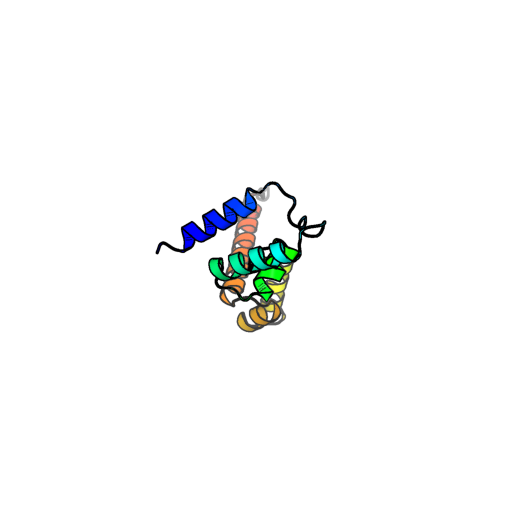 -1.701 -8.439 14.950 1.00 90.31 90 GLN A CA 1
ATOM 716 C C . GLN A 1 90 ? -2.617 -7.938 13.827 1.00 90.31 90 GLN A C 1
ATOM 718 O O . GLN A 1 90 ? -2.622 -8.485 12.732 1.00 90.31 90 GLN A O 1
ATOM 723 N N . ILE A 1 91 ? -3.347 -6.842 14.059 1.00 90.94 91 ILE A N 1
ATOM 724 C CA . ILE A 1 91 ? -4.172 -6.219 13.011 1.00 90.94 91 ILE A CA 1
ATOM 725 C C . ILE A 1 91 ? -3.283 -5.690 11.872 1.00 90.94 91 ILE A C 1
ATOM 727 O O . ILE A 1 91 ? -3.619 -5.826 10.700 1.00 90.94 91 ILE A O 1
ATOM 731 N N . ALA A 1 92 ? -2.124 -5.116 12.200 1.00 89.81 92 ALA A N 1
ATOM 732 C CA . ALA A 1 92 ? -1.137 -4.693 11.212 1.00 89.81 92 ALA A CA 1
ATOM 733 C C . ALA A 1 92 ? -0.618 -5.861 10.356 1.00 89.81 92 ALA A C 1
ATOM 735 O O . ALA A 1 92 ? -0.494 -5.696 9.146 1.00 89.81 92 ALA A O 1
ATOM 736 N N . GLU A 1 93 ? -0.375 -7.029 10.953 1.00 90.81 93 GLU A N 1
ATOM 737 C CA . GLU A 1 93 ? 0.043 -8.241 10.236 1.00 90.81 93 GLU A CA 1
ATOM 738 C C . GLU A 1 93 ? -1.048 -8.739 9.275 1.00 90.81 93 GLU A C 1
ATOM 740 O O . GLU A 1 93 ? -0.755 -8.968 8.105 1.00 90.81 93 GLU A O 1
ATOM 745 N N . ILE A 1 94 ? -2.312 -8.794 9.716 1.00 89.31 94 ILE A N 1
ATOM 746 C CA . ILE A 1 94 ? -3.457 -9.213 8.881 1.00 89.31 94 ILE A CA 1
ATOM 747 C C . ILE A 1 94 ? -3.606 -8.320 7.640 1.00 89.31 94 ILE A C 1
ATOM 749 O O . ILE A 1 94 ? -3.861 -8.804 6.539 1.00 89.31 94 ILE A O 1
ATOM 753 N N . TYR A 1 95 ? -3.436 -7.006 7.803 1.00 86.56 95 TYR A N 1
ATOM 754 C CA . TYR A 1 95 ? -3.619 -6.045 6.714 1.00 86.56 95 TYR A CA 1
ATOM 755 C C . TYR A 1 95 ? -2.320 -5.676 5.975 1.00 86.56 95 TYR A C 1
ATOM 757 O O . TYR A 1 95 ? -2.369 -4.882 5.032 1.00 86.56 95 TYR A O 1
ATOM 765 N N . GLY A 1 96 ? -1.164 -6.210 6.386 1.00 86.56 96 GLY A N 1
ATOM 766 C CA . GLY A 1 96 ? 0.144 -5.884 5.807 1.00 86.56 96 GLY A CA 1
ATOM 767 C C . GLY A 1 96 ? 0.543 -4.410 5.966 1.00 86.56 96 GLY A C 1
ATOM 768 O O . GLY A 1 96 ? 1.110 -3.810 5.053 1.00 86.56 96 GLY A O 1
ATOM 769 N N . MET A 1 97 ? 0.204 -3.791 7.099 1.00 86.94 97 MET A N 1
ATOM 770 C CA . MET A 1 97 ? 0.409 -2.362 7.360 1.00 86.94 97 MET A CA 1
ATOM 771 C C . MET A 1 97 ? 1.271 -2.107 8.593 1.00 86.94 97 MET A C 1
ATOM 773 O O . MET A 1 97 ? 1.495 -2.992 9.407 1.00 86.94 97 MET A O 1
ATOM 777 N N . SER A 1 98 ? 1.734 -0.867 8.774 1.00 89.81 98 SER A N 1
ATOM 778 C CA . SER A 1 98 ? 2.382 -0.488 10.030 1.00 89.81 98 SER A CA 1
ATOM 779 C C . SER A 1 98 ? 1.359 -0.347 11.160 1.00 89.81 98 SER A C 1
ATOM 781 O O . SER A 1 98 ? 0.236 0.137 10.971 1.00 89.81 98 SER A O 1
ATOM 783 N N . LYS A 1 99 ? 1.780 -0.721 12.372 1.00 92.50 99 LYS A N 1
ATOM 784 C CA . LYS A 1 99 ? 1.008 -0.556 13.613 1.00 92.50 99 LYS A CA 1
ATOM 785 C C . LYS A 1 99 ? 0.492 0.878 13.780 1.00 92.50 99 LYS A C 1
ATOM 787 O O . LYS A 1 99 ? -0.663 1.085 14.152 1.00 92.50 99 LYS A O 1
ATOM 792 N N . ASP A 1 100 ? 1.333 1.867 13.484 1.00 91.44 100 ASP A N 1
ATOM 793 C CA . ASP A 1 100 ? 0.982 3.283 13.619 1.00 91.44 100 ASP A CA 1
ATOM 794 C C . ASP A 1 100 ? -0.071 3.717 12.598 1.00 91.44 100 ASP A C 1
ATOM 796 O O . ASP A 1 100 ? -0.992 4.463 12.938 1.00 91.44 100 ASP A O 1
ATOM 800 N N . ALA A 1 101 ? -0.019 3.185 11.372 1.00 89.56 101 ALA A N 1
ATOM 801 C CA . ALA A 1 101 ? -1.038 3.458 10.367 1.00 89.56 101 ALA A CA 1
ATOM 802 C C . ALA A 1 101 ? -2.417 2.931 10.803 1.00 89.56 101 ALA A C 1
ATOM 804 O O . ALA A 1 101 ? -3.425 3.614 10.611 1.00 89.56 101 ALA A O 1
ATOM 805 N N . ILE A 1 102 ? -2.480 1.754 11.436 1.00 91.50 102 ILE A N 1
ATOM 806 C CA . ILE A 1 102 ? -3.720 1.226 12.030 1.00 91.50 102 ILE A CA 1
ATOM 807 C C . ILE A 1 102 ? -4.214 2.141 13.158 1.00 91.50 102 ILE A C 1
ATOM 809 O O . ILE A 1 102 ? -5.372 2.567 13.150 1.00 91.50 102 ILE A O 1
ATOM 813 N N . ARG A 1 103 ? -3.330 2.500 14.100 1.00 92.81 103 ARG A N 1
ATOM 814 C CA . ARG A 1 103 ? -3.664 3.368 15.241 1.00 92.81 103 ARG A CA 1
ATOM 815 C C . ARG A 1 103 ? -4.280 4.691 14.784 1.00 92.81 103 ARG A C 1
ATOM 817 O O . ARG A 1 103 ? -5.328 5.086 15.294 1.00 92.81 103 ARG A O 1
ATOM 824 N N . HIS A 1 104 ? -3.652 5.368 13.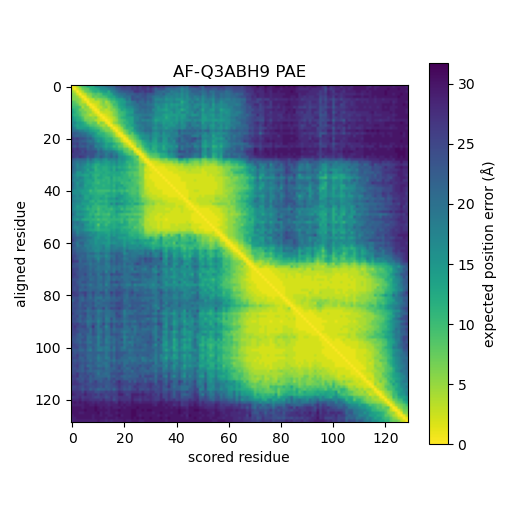824 1.00 92.25 104 HIS A N 1
ATOM 825 C CA . HIS A 1 104 ? -4.140 6.654 13.331 1.00 92.25 104 HIS A CA 1
ATOM 826 C C . HIS A 1 104 ? -5.495 6.544 12.622 1.00 92.25 104 HIS A C 1
ATOM 828 O O . HIS A 1 104 ? -6.316 7.450 12.767 1.00 92.25 104 HIS A O 1
ATOM 834 N N . ARG A 1 105 ? -5.763 5.451 11.892 1.00 90.69 105 ARG A N 1
ATOM 835 C CA . ARG A 1 105 ? -7.065 5.237 11.236 1.00 90.69 105 ARG A CA 1
ATOM 836 C C . ARG A 1 105 ? -8.187 5.053 12.247 1.00 90.69 105 ARG A C 1
ATOM 838 O O . ARG A 1 105 ? -9.171 5.786 12.178 1.00 90.69 105 ARG A O 1
ATOM 845 N N . ILE A 1 106 ? -7.997 4.164 13.222 1.00 89.62 106 ILE A N 1
ATOM 846 C CA . ILE A 1 106 ? -8.982 3.929 14.288 1.00 89.62 106 ILE A CA 1
ATOM 847 C C . ILE A 1 106 ? -9.243 5.230 15.057 1.00 89.62 106 ILE A C 1
ATOM 849 O O . ILE A 1 106 ? -10.390 5.623 15.244 1.00 89.62 106 ILE A O 1
ATOM 853 N N . GLN A 1 107 ? -8.188 5.967 15.419 1.00 89.50 107 GLN A N 1
ATOM 854 C CA . GLN A 1 107 ? -8.335 7.230 16.142 1.00 89.50 107 GLN A CA 1
ATOM 855 C C . GLN A 1 107 ? -9.109 8.290 15.339 1.00 89.50 107 GLN A C 1
ATOM 857 O O . GLN A 1 107 ? -9.951 8.995 15.899 1.00 89.50 107 GLN A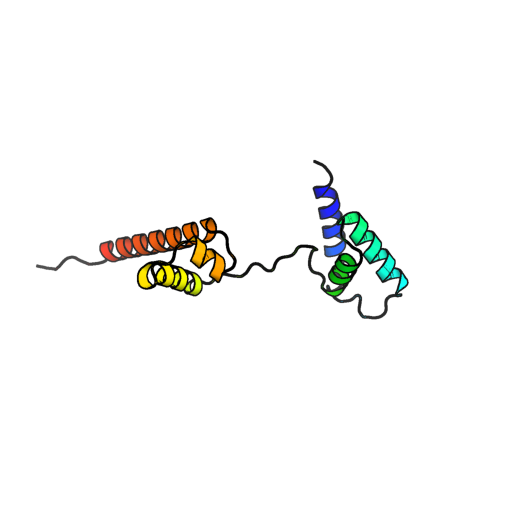 O 1
ATOM 862 N N . ARG A 1 108 ? -8.841 8.427 14.032 1.00 88.06 108 ARG A N 1
ATOM 863 C CA . ARG A 1 108 ? -9.593 9.347 13.159 1.00 88.06 108 ARG A CA 1
ATOM 864 C C . ARG A 1 108 ? -11.057 8.939 13.047 1.00 88.06 108 ARG A C 1
ATOM 866 O O . ARG A 1 108 ? -11.922 9.811 13.095 1.00 88.06 108 ARG A O 1
ATOM 873 N N . TYR A 1 109 ? -11.321 7.640 12.933 1.00 86.62 109 TYR A N 1
ATOM 874 C CA . TYR A 1 109 ? -12.675 7.104 12.883 1.00 86.62 109 TYR A CA 1
ATOM 875 C C . TYR A 1 109 ? -13.455 7.442 14.162 1.00 86.62 109 TYR A C 1
ATOM 877 O O . TYR A 1 109 ? -14.531 8.033 14.080 1.00 86.62 109 TYR A O 1
ATOM 885 N N . SER A 1 110 ? -12.874 7.202 15.343 1.00 82.69 110 SER A N 1
ATOM 886 C CA . SER A 1 110 ? -13.498 7.546 16.629 1.00 82.69 110 SER A CA 1
ATOM 887 C C . SER A 1 110 ? -13.783 9.045 16.765 1.00 82.69 110 SER A C 1
ATOM 889 O O . SER A 1 110 ? -14.885 9.418 17.158 1.00 82.69 110 SER A O 1
ATOM 891 N N . LYS A 1 111 ? -12.840 9.919 16.377 1.00 83.75 111 LYS A N 1
ATOM 892 C CA . LYS A 1 111 ? -13.050 11.382 16.393 1.00 83.75 111 LYS A CA 1
ATOM 893 C C . LYS A 1 111 ? -14.181 11.824 15.462 1.00 83.75 111 LYS A C 1
ATOM 895 O O . LYS A 1 111 ? -14.916 12.751 15.785 1.00 83.75 111 LYS A O 1
ATOM 900 N N . ARG A 1 112 ? -14.313 11.184 14.297 1.00 82.25 112 ARG A N 1
ATOM 901 C CA . ARG A 1 112 ? -15.376 11.480 13.328 1.00 82.25 112 ARG A CA 1
ATOM 902 C C . ARG A 1 112 ? -16.753 11.080 13.856 1.00 82.25 112 ARG A C 1
ATOM 904 O O . ARG A 1 112 ? -17.709 11.815 13.641 1.00 82.25 112 ARG A O 1
ATOM 911 N N . ILE A 1 113 ? -16.841 9.942 14.543 1.00 81.62 113 ILE A N 1
ATOM 912 C CA . ILE A 1 113 ? -18.079 9.478 15.176 1.00 81.62 113 ILE A CA 1
ATOM 913 C C . ILE A 1 113 ? -18.486 10.382 16.341 1.00 81.62 113 ILE A C 1
ATOM 915 O O . ILE A 1 113 ? -19.660 10.722 16.427 1.00 81.62 113 ILE A O 1
ATOM 919 N N . TRP A 1 114 ? -17.538 10.804 17.184 1.00 72.94 114 TRP A N 1
ATOM 920 C CA . TRP A 1 114 ? -17.813 11.734 18.286 1.00 72.94 114 TRP A CA 1
ATOM 921 C C . TRP A 1 114 ? -18.400 13.057 17.773 1.00 72.94 114 TRP A C 1
ATOM 923 O O . TRP A 1 114 ? -19.505 13.413 18.159 1.00 72.94 114 TRP A O 1
ATOM 933 N N . ARG A 1 115 ? -17.756 13.690 16.777 1.00 70.88 115 ARG A N 1
ATOM 934 C CA . ARG A 1 115 ? -18.270 14.940 16.182 1.00 70.88 115 ARG A CA 1
ATOM 935 C C . ARG A 1 115 ? -19.686 14.810 15.613 1.00 70.88 115 ARG A C 1
ATOM 937 O O . ARG A 1 115 ? -20.519 15.669 15.847 1.00 70.88 115 ARG A O 1
ATOM 944 N N . ARG A 1 116 ? -19.988 13.703 14.923 1.00 70.56 116 ARG A N 1
ATOM 945 C CA . ARG A 1 116 ? -21.340 13.457 14.386 1.00 70.56 116 ARG A CA 1
ATOM 946 C C . ARG A 1 116 ? -22.409 13.296 15.471 1.00 70.56 116 ARG A C 1
ATOM 948 O O . ARG A 1 116 ? -23.581 13.504 15.176 1.00 70.56 116 ARG A O 1
ATOM 955 N N . GLN A 1 117 ? -22.043 12.846 16.670 1.00 60.91 117 GLN A N 1
ATOM 956 C CA . GLN A 1 117 ? -22.982 12.733 17.789 1.00 60.91 117 GLN A CA 1
ATOM 957 C C . GLN A 1 117 ? -23.258 14.105 18.410 1.00 60.91 117 GLN A C 1
ATOM 959 O O . GLN A 1 117 ? -24.422 14.405 18.659 1.00 60.91 117 GLN A O 1
ATOM 964 N N . ASP A 1 118 ? -22.236 14.954 18.545 1.00 60.06 118 ASP A N 1
ATOM 965 C CA . ASP A 1 118 ? -22.383 16.337 19.021 1.00 60.06 118 ASP A CA 1
ATOM 966 C C . ASP A 1 118 ? -23.293 17.162 18.089 1.00 60.06 118 ASP A C 1
ATOM 968 O O . ASP A 1 118 ? -24.220 17.831 18.547 1.00 60.06 118 ASP A O 1
ATOM 972 N N . ASP A 1 119 ? -23.112 17.027 16.769 1.00 59.94 119 ASP A N 1
ATOM 973 C CA . ASP A 1 119 ? -23.940 17.710 15.762 1.00 59.94 119 ASP A CA 1
ATOM 974 C C . ASP A 1 119 ? -25.415 17.254 15.802 1.00 59.94 119 ASP A C 1
ATOM 976 O O . ASP A 1 119 ? -26.330 18.042 15.566 1.00 59.94 119 ASP A O 1
ATOM 980 N N . LYS A 1 120 ? -25.669 15.972 16.111 1.00 57.62 120 LYS A N 1
ATOM 981 C CA . LYS A 1 120 ? -27.030 15.420 16.244 1.00 57.62 120 LYS A CA 1
ATOM 982 C C . LYS A 1 120 ? -27.692 15.778 17.576 1.00 57.62 120 LYS A C 1
ATOM 984 O O . LYS A 1 120 ? -28.915 15.896 17.616 1.00 57.62 120 LYS A O 1
ATOM 989 N N . ALA A 1 121 ? -26.914 15.949 18.645 1.00 56.25 121 ALA A N 1
ATOM 990 C CA . ALA A 1 121 ? -27.411 16.369 19.954 1.00 56.25 121 ALA A CA 1
ATOM 991 C C . ALA A 1 121 ? -27.852 17.844 19.963 1.00 56.25 121 ALA A C 1
ATOM 993 O O . ALA A 1 121 ? -28.816 18.186 20.640 1.00 56.25 121 ALA A O 1
ATOM 994 N N . ALA A 1 122 ? -27.222 18.703 19.154 1.00 56.75 122 ALA A N 1
ATOM 995 C CA . ALA A 1 122 ? -27.615 20.107 18.996 1.00 56.75 122 ALA A CA 1
ATOM 996 C C . ALA A 1 122 ? -28.913 20.320 18.181 1.00 56.75 122 ALA A C 1
ATOM 998 O O . ALA A 1 122 ? -29.425 21.435 18.123 1.00 56.75 122 ALA A O 1
ATOM 999 N N . GLY A 1 123 ? -29.444 19.269 17.541 1.00 54.56 123 GLY A N 1
ATOM 1000 C CA . GLY A 1 123 ? -30.604 19.332 16.643 1.00 54.56 123 GLY A CA 1
ATOM 1001 C C . GLY A 1 123 ? -31.917 18.776 17.204 1.00 54.56 123 GLY A C 1
ATOM 1002 O O . GLY A 1 123 ? -32.877 18.656 16.447 1.00 54.56 123 GLY A O 1
ATOM 1003 N N . GLN A 1 124 ? -31.988 18.404 18.486 1.00 50.41 124 GLN A N 1
ATOM 1004 C CA . GLN A 1 124 ? -33.251 17.982 19.103 1.00 50.41 124 GLN A CA 1
ATOM 1005 C C . GLN A 1 124 ? -33.933 19.202 19.741 1.00 50.41 124 GLN A C 1
ATOM 1007 O O . GLN A 1 124 ? -33.396 19.726 20.720 1.00 50.41 124 GLN A O 1
ATOM 1012 N N . PRO A 1 125 ? -35.087 19.689 19.229 1.00 57.41 125 PRO A N 1
ATOM 1013 C CA . PRO A 1 125 ? -35.889 20.634 19.992 1.00 57.41 125 PRO A CA 1
ATOM 1014 C C . PRO A 1 125 ? -36.266 19.947 21.306 1.00 57.41 125 PRO A C 1
ATOM 1016 O O . PRO A 1 125 ? -36.777 18.824 21.301 1.00 57.41 125 PRO A O 1
ATOM 1019 N N . GLY A 1 126 ? -35.928 20.592 22.424 1.00 54.06 126 GLY A N 1
ATOM 1020 C CA . GLY A 1 126 ? -36.260 20.095 23.756 1.00 54.06 126 GLY A CA 1
ATOM 1021 C C . GLY A 1 126 ? -37.763 19.821 23.883 1.00 54.06 126 GLY A C 1
ATOM 1022 O O . GLY A 1 126 ? -38.545 20.375 23.106 1.00 54.06 126 GLY A O 1
ATOM 1023 N N . PRO A 1 127 ? -38.181 18.965 24.831 1.00 53.06 127 PRO A N 1
ATOM 1024 C CA . PRO A 1 127 ? -39.591 18.650 25.008 1.00 53.06 127 PRO A CA 1
ATOM 1025 C C . PRO A 1 127 ? -40.369 19.954 25.217 1.00 53.06 127 PRO A C 1
ATOM 1027 O O . PRO A 1 127 ? -40.120 20.687 26.175 1.00 53.06 127 PRO A O 1
ATOM 1030 N N . THR A 1 128 ? -41.274 20.272 24.291 1.00 58.88 128 THR A N 1
ATOM 1031 C CA . THR A 1 128 ? -42.321 21.264 24.542 1.00 58.88 128 THR A CA 1
ATOM 1032 C C . THR A 1 128 ? -43.159 20.741 25.699 1.00 58.88 128 THR A C 1
ATOM 1034 O O . THR A 1 128 ? -43.589 19.589 25.650 1.00 58.88 128 THR A O 1
ATOM 1037 N N . ALA A 1 129 ? -43.261 21.587 26.724 1.00 50.44 129 ALA A N 1
ATOM 1038 C CA . ALA A 1 129 ? -43.796 21.322 28.056 1.00 50.44 129 ALA A CA 1
ATOM 1039 C C . ALA A 1 129 ? -45.134 20.571 28.088 1.00 50.44 129 ALA A C 1
ATOM 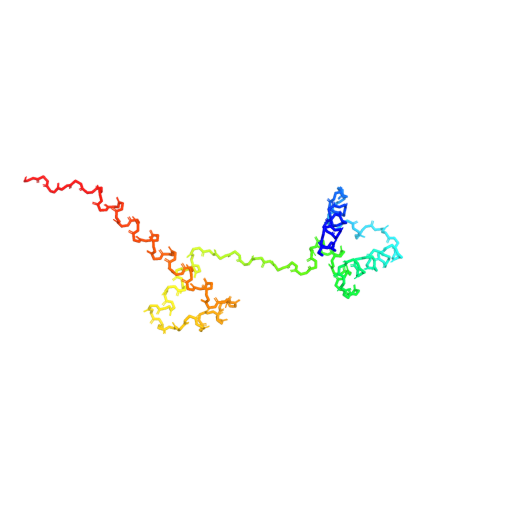1041 O O . ALA A 1 129 ? -45.964 20.795 27.177 1.00 50.44 129 ALA A O 1
#

Organism: Carboxydothermus hydrogenoformans (strain ATCC BAA-161 / DSM 6008 / Z-2901) (NCBI:txid246194)

Radius of gyration: 24.87 Å; Cα contacts (8 Å, |Δi|>4): 64; chains: 1; bounding box: 66×31×62 Å

Mean predicted aligned error: 15.75 Å

Secondary structure (DSSP, 8-state):
--SHHHHHHHHHHHHHS-SPTTGGGTT--HHHHHHHHHHHHHHHT--HHHHHHHHHH---TT-PPP----HHHHHHHHHHHHTS---HHHHHHHHT--HHHHHHHHHHHHHHHHHHHHHHHTT-PPPP-

Nearest PDB structures (foldseek):
  8d8k-assembly1_6  TM=7.605E-01  e=5.529E-01  Saccharomyces cerevisiae
  8r7y-assembly2_D  TM=7.327E-01  e=5.862E-01  Bacillus subtilis subsp. subtilis str. 168
  3hug-assembly1_C  TM=5.242E-01  e=8.820E-01  Mycobacterium tuberculosis H37Rv
  7zwc-assembly1_b  TM=3.378E-01  e=8.820E-01  Homo sapiens
  7zx8-assembly1_b  TM=3.374E-01  e=1.407E+00  Homo sapiens